Protein AF-A0A937QM14-F1 (afdb_monomer)

Mean predicted aligned error: 6.73 Å

Sequence (83 aa):
MRHEVVLTNVYKLRRIVDWIRNQGRLPTDEFGQILPVDDLMGWFGLNECLTMDEQLYIERELKGIIEAESTVLRLGQVRSDMS

Solvent-accessible surface area (backbone atoms only — not comparable to full-atom values): 5103 Å² total; per-residue (Å²): 133,83,81,76,75,73,80,71,59,60,69,59,53,49,52,50,53,54,51,56,61,69,71,56,77,76,67,53,50,100,86,68,46,70,51,55,61,72,56,45,35,55,73,71,51,41,73,83,75,43,55,72,72,55,43,59,51,48,49,55,54,47,50,53,51,54,52,49,52,54,50,53,52,53,56,51,50,57,58,61,77,75,109

Structure (mmCIF, N/CA/C/O backbone):
data_AF-A0A937QM14-F1
#
_entry.id   AF-A0A937QM14-F1
#
loop_
_atom_site.group_PDB
_atom_site.id
_atom_site.typ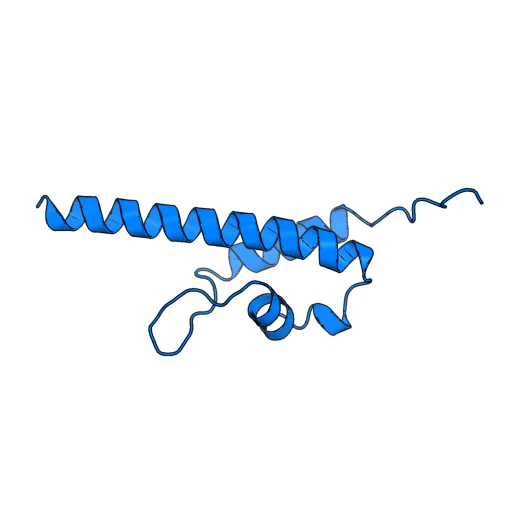e_symbol
_atom_site.label_atom_id
_atom_site.label_alt_id
_atom_site.label_comp_id
_atom_site.label_asym_id
_atom_site.label_entity_id
_atom_site.label_seq_id
_atom_site.pdbx_PDB_ins_code
_atom_site.Cartn_x
_atom_site.Cartn_y
_atom_site.Cartn_z
_atom_site.occupancy
_atom_site.B_iso_or_equiv
_atom_site.auth_seq_id
_atom_site.auth_comp_id
_atom_site.auth_asym_id
_atom_site.auth_atom_id
_atom_site.pdbx_PDB_model_num
ATOM 1 N N . MET A 1 1 ? -12.112 16.372 25.698 1.00 40.22 1 MET A N 1
ATOM 2 C CA . MET A 1 1 ? -12.493 15.213 24.865 1.00 40.22 1 MET A CA 1
ATOM 3 C C . MET A 1 1 ? -11.344 14.226 24.909 1.00 40.22 1 MET A C 1
ATOM 5 O O . MET A 1 1 ? -10.240 14.593 24.534 1.00 40.22 1 MET A O 1
ATOM 9 N N . ARG A 1 2 ? -11.554 13.039 25.484 1.00 40.31 2 ARG A N 1
ATOM 10 C CA . ARG A 1 2 ? -10.560 11.962 25.431 1.00 40.31 2 ARG A CA 1
ATOM 11 C C . ARG A 1 2 ? -10.715 11.321 24.057 1.00 40.31 2 ARG A C 1
ATOM 13 O O . ARG A 1 2 ? -11.801 10.844 23.757 1.00 40.31 2 ARG A O 1
ATOM 20 N N . HIS A 1 3 ? -9.680 11.393 23.226 1.00 42.84 3 HIS A N 1
ATOM 21 C CA . HIS A 1 3 ? -9.614 10.584 22.018 1.00 42.84 3 HIS A CA 1
ATOM 22 C C . HIS A 1 3 ? -9.591 9.125 22.478 1.00 42.84 3 HIS A C 1
ATOM 24 O O . HIS A 1 3 ? -8.593 8.670 23.038 1.00 42.84 3 HIS A O 1
ATOM 30 N N . GLU A 1 4 ? -10.711 8.419 22.328 1.00 41.88 4 GLU A N 1
ATOM 31 C CA . GLU A 1 4 ? -10.677 6.964 22.287 1.00 41.88 4 GLU A CA 1
ATOM 32 C C . GLU A 1 4 ? -9.783 6.607 21.106 1.00 41.88 4 GLU A C 1
ATOM 34 O O . GLU A 1 4 ? -10.132 6.831 19.949 1.00 41.88 4 GLU A O 1
ATOM 39 N N . VAL A 1 5 ? -8.579 6.128 21.410 1.00 53.66 5 VAL A N 1
ATOM 40 C CA . VAL A 1 5 ? -7.764 5.421 20.432 1.00 53.66 5 VAL A CA 1
ATOM 41 C C . VAL A 1 5 ? -8.569 4.175 20.103 1.00 53.66 5 VAL A C 1
ATOM 43 O O . VAL A 1 5 ? -8.563 3.209 20.868 1.00 53.66 5 VAL A O 1
ATOM 46 N N . VAL A 1 6 ? -9.336 4.231 19.015 1.00 56.19 6 VAL A N 1
ATOM 47 C CA . VAL A 1 6 ? -9.926 3.041 18.413 1.00 56.19 6 VAL A CA 1
ATOM 48 C C . VAL A 1 6 ? -8.753 2.093 18.218 1.00 56.19 6 VAL A C 1
ATOM 50 O O . VAL A 1 6 ? -7.783 2.436 17.546 1.00 56.19 6 VAL A O 1
ATOM 53 N N . LEU A 1 7 ? -8.770 0.951 18.907 1.00 57.91 7 LEU A N 1
ATOM 54 C CA . LEU A 1 7 ? -7.725 -0.057 18.787 1.00 57.91 7 LEU A CA 1
ATOM 55 C C . LEU A 1 7 ? -7.804 -0.628 17.372 1.00 57.91 7 LEU A C 1
ATOM 57 O O . LEU A 1 7 ? -8.490 -1.617 17.118 1.00 57.91 7 LEU A O 1
ATOM 61 N N . THR A 1 8 ? -7.133 0.043 16.440 1.00 65.19 8 THR A N 1
ATOM 62 C CA . THR A 1 8 ? -6.959 -0.391 15.065 1.00 65.19 8 THR A CA 1
ATOM 63 C C . THR A 1 8 ? -6.442 -1.818 15.096 1.00 65.19 8 THR A C 1
ATOM 65 O O . THR A 1 8 ? -5.432 -2.108 15.741 1.00 65.19 8 THR A O 1
ATOM 68 N N . ASN A 1 9 ? -7.153 -2.738 14.444 1.00 85.94 9 ASN A N 1
ATOM 69 C CA . ASN A 1 9 ? -6.786 -4.145 14.482 1.00 85.94 9 ASN A CA 1
ATOM 70 C C . ASN A 1 9 ? -5.522 -4.364 13.638 1.00 85.94 9 ASN A C 1
ATOM 72 O O . ASN A 1 9 ? -5.584 -4.648 12.444 1.00 85.94 9 ASN A O 1
ATOM 76 N N . VAL A 1 10 ? -4.359 -4.236 14.275 1.00 86.38 10 VAL A N 1
ATOM 77 C CA . VAL A 1 10 ? -3.045 -4.333 13.625 1.00 86.38 10 VAL A CA 1
ATOM 78 C C . VAL A 1 10 ? -2.872 -5.665 12.888 1.00 86.38 10 VAL A C 1
ATOM 80 O O . VAL A 1 10 ? -2.248 -5.701 11.831 1.00 86.38 10 VAL A O 1
ATOM 83 N N . TYR A 1 11 ? -3.470 -6.756 13.379 1.00 92.00 11 TYR A N 1
ATOM 84 C CA . TYR A 1 11 ? -3.415 -8.054 12.700 1.00 92.00 11 TYR A CA 1
ATOM 85 C C . TYR A 1 11 ? -4.172 -8.048 11.370 1.00 92.00 11 TYR A C 1
ATOM 87 O O . TYR A 1 11 ? -3.686 -8.621 10.394 1.00 92.00 11 TYR A O 1
ATOM 95 N N . LYS A 1 12 ? -5.333 -7.380 11.310 1.00 92.69 12 LYS A N 1
ATOM 96 C CA . LYS A 1 12 ? -6.085 -7.178 10.062 1.00 92.69 12 LYS A CA 1
ATOM 97 C C . LYS A 1 12 ? -5.230 -6.408 9.057 1.00 92.69 12 LYS A C 1
ATOM 99 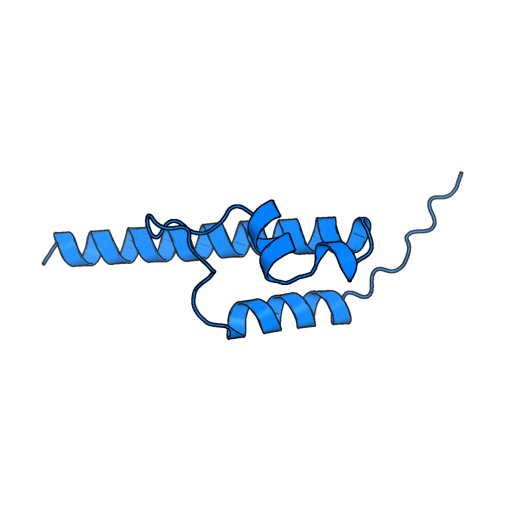O O . LYS A 1 12 ? -5.059 -6.875 7.935 1.00 92.69 12 LYS A O 1
ATOM 104 N N . LEU A 1 13 ? -4.660 -5.275 9.466 1.00 94.50 13 LEU A N 1
ATOM 105 C CA . LEU A 1 13 ? -3.884 -4.416 8.567 1.00 94.50 13 LEU A CA 1
ATOM 106 C C . LEU A 1 13 ? -2.617 -5.097 8.065 1.00 94.50 13 LEU A C 1
ATOM 108 O O . LEU A 1 13 ? -2.359 -5.104 6.865 1.00 94.50 13 LEU A O 1
ATOM 112 N N . ARG A 1 14 ? -1.882 -5.765 8.956 1.00 94.19 14 ARG A N 1
ATOM 113 C CA . ARG A 1 14 ? -0.709 -6.552 8.574 1.00 94.19 14 ARG A CA 1
ATOM 114 C C . ARG A 1 14 ? -1.063 -7.627 7.550 1.00 94.19 14 ARG A C 1
ATOM 116 O O . ARG A 1 14 ? -0.362 -7.775 6.559 1.00 94.19 14 ARG A O 1
ATOM 123 N N . ARG A 1 15 ? -2.181 -8.329 7.747 1.00 96.00 15 ARG A N 1
ATOM 124 C CA . ARG A 1 15 ? -2.643 -9.356 6.809 1.00 96.00 15 ARG A CA 1
ATOM 125 C C . ARG A 1 15 ? -2.998 -8.780 5.435 1.00 96.00 15 ARG A C 1
ATOM 127 O O . ARG A 1 15 ? -2.757 -9.452 4.438 1.00 96.00 15 ARG A O 1
ATOM 134 N N . ILE A 1 16 ? -3.539 -7.562 5.372 1.00 95.94 16 ILE A N 1
ATOM 135 C CA . ILE A 1 16 ? -3.796 -6.859 4.105 1.00 95.94 16 ILE A CA 1
ATOM 136 C C . ILE A 1 16 ? -2.475 -6.530 3.406 1.00 95.94 16 ILE A C 1
ATOM 138 O O . ILE A 1 16 ? -2.311 -6.866 2.238 1.00 95.94 16 ILE A O 1
ATOM 142 N N . VAL A 1 17 ? -1.516 -5.943 4.122 1.00 95.62 17 VAL A N 1
ATOM 143 C CA . VAL A 1 17 ? -0.194 -5.603 3.569 1.00 95.62 17 VAL A CA 1
ATOM 144 C C . VAL A 1 17 ? 0.530 -6.850 3.061 1.00 95.62 17 VAL A C 1
ATOM 146 O O . VAL A 1 17 ? 1.057 -6.853 1.950 1.00 95.62 17 VAL A O 1
ATOM 149 N N . ASP A 1 18 ? 0.517 -7.929 3.842 1.00 96.38 18 ASP A N 1
ATOM 150 C CA . ASP A 1 18 ? 1.113 -9.205 3.448 1.00 96.38 18 ASP A CA 1
ATOM 151 C C . ASP A 1 18 ? 0.410 -9.784 2.210 1.00 96.38 18 ASP A C 1
ATOM 153 O O . ASP A 1 18 ? 1.067 -10.298 1.306 1.00 96.38 18 ASP A O 1
ATOM 157 N N . TRP A 1 19 ? -0.919 -9.674 2.124 1.00 96.31 19 TRP A N 1
ATOM 158 C CA . TRP A 1 19 ? -1.666 -10.104 0.943 1.00 96.31 19 TRP A CA 1
ATOM 159 C C . TRP A 1 19 ? -1.290 -9.300 -0.309 1.00 96.31 19 TRP A C 1
ATOM 161 O O . TRP A 1 19 ? -1.057 -9.919 -1.347 1.00 96.31 19 TRP A O 1
ATOM 171 N N . ILE A 1 20 ? -1.155 -7.971 -0.203 1.00 95.00 20 ILE A N 1
ATOM 172 C CA . ILE A 1 20 ? -0.720 -7.088 -1.302 1.00 95.00 20 ILE A CA 1
ATOM 173 C C . ILE A 1 20 ? 0.678 -7.488 -1.785 1.00 95.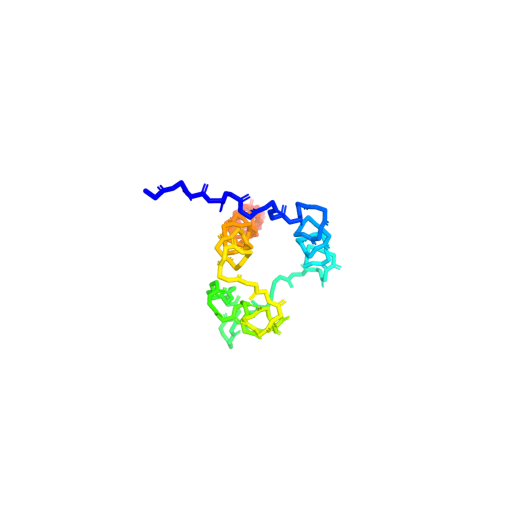00 20 ILE A C 1
ATOM 175 O O . ILE A 1 20 ? 0.870 -7.719 -2.975 1.00 95.00 20 ILE A O 1
ATOM 179 N N . ARG A 1 21 ? 1.640 -7.657 -0.867 1.00 93.12 21 ARG A N 1
ATOM 180 C CA . ARG A 1 21 ? 3.017 -8.080 -1.198 1.00 93.12 21 ARG A CA 1
ATOM 181 C C . ARG A 1 21 ? 3.066 -9.438 -1.903 1.00 93.12 21 ARG A C 1
ATOM 183 O O . ARG A 1 21 ? 3.934 -9.671 -2.736 1.00 93.12 21 ARG A O 1
ATOM 190 N N . ASN A 1 22 ? 2.130 -10.329 -1.583 1.00 94.25 22 ASN A N 1
ATOM 191 C CA . ASN A 1 22 ? 2.043 -11.652 -2.194 1.00 94.25 22 ASN A CA 1
ATOM 192 C C . ASN A 1 22 ? 1.371 -11.659 -3.580 1.00 94.25 22 ASN A C 1
ATOM 194 O O . ASN A 1 22 ? 1.395 -12.698 -4.235 1.00 94.25 22 ASN A O 1
ATOM 198 N N . GLN A 1 23 ? 0.795 -10.543 -4.052 1.00 89.19 23 GLN A N 1
ATOM 199 C CA . GLN A 1 23 ? 0.247 -10.449 -5.416 1.00 89.19 23 GLN A CA 1
ATOM 200 C C . GLN A 1 23 ? 1.339 -10.351 -6.499 1.00 89.19 23 GLN A C 1
ATOM 202 O O . GLN A 1 23 ? 1.041 -10.479 -7.684 1.00 89.19 23 GLN A O 1
ATOM 207 N N . GLY A 1 24 ? 2.605 -10.159 -6.113 1.00 87.38 24 GLY A N 1
ATOM 208 C CA . GLY A 1 24 ? 3.709 -9.941 -7.043 1.00 87.38 24 GLY A CA 1
ATOM 209 C C . GLY A 1 24 ? 3.983 -8.452 -7.232 1.00 87.38 24 GLY A C 1
ATOM 210 O O . GLY A 1 24 ? 4.070 -7.727 -6.247 1.00 87.38 24 GLY A O 1
ATOM 211 N N . ARG A 1 25 ? 4.165 -8.012 -8.484 1.00 88.81 25 ARG A N 1
ATOM 212 C CA . ARG A 1 25 ? 4.455 -6.601 -8.797 1.00 88.81 25 ARG A CA 1
ATOM 213 C C . ARG A 1 25 ? 3.221 -5.741 -8.564 1.00 88.81 25 ARG A C 1
ATOM 215 O O . ARG A 1 25 ? 2.108 -6.174 -8.877 1.00 88.81 25 ARG A O 1
ATOM 222 N N . LEU A 1 26 ? 3.425 -4.520 -8.080 1.00 93.69 26 LEU A N 1
ATOM 223 C CA . LEU A 1 26 ? 2.330 -3.568 -7.954 1.00 93.69 26 LEU A CA 1
ATOM 224 C C . LEU A 1 26 ? 1.696 -3.244 -9.322 1.00 93.69 26 LEU A C 1
ATOM 226 O O . LEU A 1 26 ? 2.395 -3.229 -10.340 1.00 93.69 26 LEU A O 1
ATOM 230 N N . PRO A 1 27 ? 0.379 -2.963 -9.348 1.00 94.56 27 PRO A N 1
ATOM 231 C CA . PRO A 1 27 ? -0.300 -2.427 -10.521 1.00 94.56 27 PRO A CA 1
ATOM 232 C C . PRO A 1 27 ? 0.411 -1.194 -11.089 1.00 94.56 27 PRO A C 1
ATOM 234 O O . PRO A 1 27 ? 0.862 -0.320 -10.342 1.00 94.56 27 PRO A O 1
ATOM 237 N N . THR A 1 28 ? 0.472 -1.119 -12.416 1.00 94.81 28 THR A N 1
ATOM 238 C CA . THR A 1 28 ? 1.091 -0.016 -13.156 1.00 94.81 28 THR A CA 1
ATOM 239 C C . THR A 1 28 ? 0.102 0.647 -14.106 1.00 94.81 28 THR A C 1
ATOM 241 O O . THR A 1 28 ? -0.877 0.026 -14.520 1.00 94.81 28 THR A O 1
ATOM 244 N N . ASP A 1 29 ? 0.390 1.884 -14.493 1.00 94.25 29 ASP A N 1
ATOM 245 C CA . ASP A 1 29 ? -0.314 2.590 -15.559 1.00 94.25 29 ASP A CA 1
ATOM 246 C C . ASP A 1 29 ? 0.050 2.061 -16.963 1.00 94.25 29 ASP A C 1
ATOM 248 O O . ASP A 1 29 ? 0.817 1.104 -17.130 1.00 94.25 29 ASP A O 1
ATOM 252 N N . GLU A 1 30 ? -0.507 2.703 -17.994 1.00 92.94 30 GLU A N 1
ATOM 253 C CA . GLU A 1 30 ? -0.252 2.385 -19.406 1.00 92.94 30 GLU A CA 1
ATOM 254 C C . GLU A 1 30 ? 1.206 2.614 -19.845 1.00 92.94 30 GLU A C 1
ATOM 256 O O . GLU A 1 30 ? 1.649 2.043 -20.843 1.00 92.94 30 GLU A O 1
ATOM 261 N N . PHE A 1 31 ? 1.971 3.397 -19.082 1.00 90.88 31 PHE A N 1
ATOM 262 C CA . PHE A 1 31 ? 3.393 3.657 -19.302 1.00 90.88 31 PHE A CA 1
ATOM 263 C C . PHE A 1 31 ? 4.294 2.722 -18.480 1.00 90.88 31 PHE A C 1
ATOM 265 O O . PHE A 1 31 ? 5.521 2.824 -18.556 1.00 90.88 31 PHE A O 1
ATOM 272 N N . GLY A 1 32 ? 3.713 1.799 -17.708 1.00 89.25 32 GLY A N 1
ATOM 273 C CA . GLY A 1 32 ? 4.437 0.871 -16.844 1.00 89.25 32 GLY A CA 1
ATOM 274 C C . GLY A 1 32 ? 4.961 1.499 -15.549 1.00 89.25 32 GLY A C 1
ATOM 275 O O . GLY A 1 32 ? 5.801 0.887 -14.885 1.00 89.25 32 GLY A O 1
ATOM 276 N N . GLN A 1 33 ? 4.497 2.694 -15.173 1.00 91.06 33 GLN A N 1
ATOM 277 C CA . GLN A 1 33 ? 4.815 3.315 -13.886 1.00 91.06 33 GLN A CA 1
ATOM 278 C C . GLN A 1 33 ? 3.886 2.773 -12.803 1.00 91.06 33 GLN A C 1
ATOM 280 O O . GLN A 1 33 ? 2.698 2.582 -13.042 1.00 91.06 33 GLN A O 1
ATOM 285 N N . ILE A 1 34 ? 4.419 2.515 -11.607 1.00 94.19 34 ILE A N 1
ATOM 286 C CA . ILE A 1 34 ? 3.611 2.049 -10.471 1.00 94.19 34 ILE A CA 1
ATOM 287 C C . ILE A 1 34 ? 2.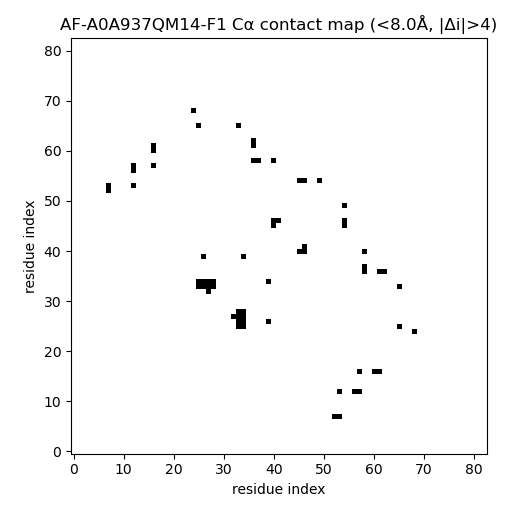536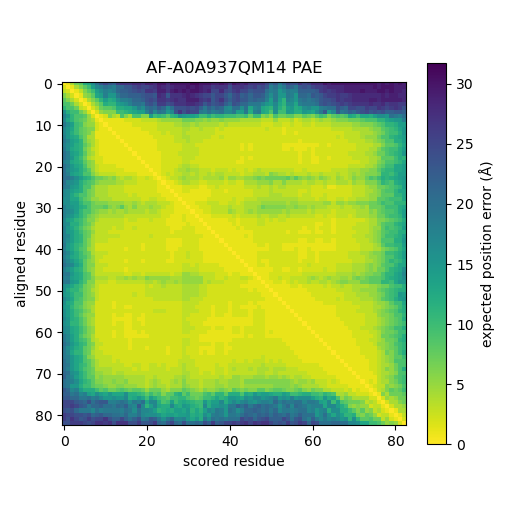 3.096 -10.164 1.00 94.19 34 ILE A C 1
ATOM 289 O O . ILE A 1 34 ? 2.851 4.284 -10.065 1.00 94.19 34 ILE A O 1
ATOM 293 N N . LEU A 1 35 ? 1.288 2.649 -10.003 1.00 96.06 35 LEU A N 1
ATOM 294 C CA . LEU A 1 35 ? 0.169 3.541 -9.700 1.00 96.06 35 LEU A CA 1
ATOM 295 C C . LEU A 1 35 ? 0.417 4.332 -8.401 1.00 96.06 35 LEU A C 1
ATOM 297 O O . LEU A 1 35 ? 1.029 3.811 -7.459 1.00 96.06 35 LEU A O 1
ATOM 301 N N . PRO A 1 36 ? -0.070 5.584 -8.308 1.00 95.56 36 PRO A N 1
ATOM 302 C CA . PRO A 1 36 ? -0.007 6.341 -7.069 1.00 95.56 36 PRO A CA 1
ATOM 303 C C . PRO A 1 36 ? -0.858 5.671 -5.984 1.00 95.56 36 PRO A C 1
ATOM 305 O O . PRO A 1 36 ? -1.726 4.841 -6.247 1.00 95.56 36 PRO A O 1
ATOM 308 N N . VAL A 1 37 ? -0.603 6.046 -4.732 1.00 96.75 37 VAL A N 1
ATOM 309 C CA . VAL A 1 37 ? -1.207 5.405 -3.553 1.00 96.75 37 VAL A CA 1
ATOM 310 C C . VAL A 1 37 ? -2.732 5.412 -3.614 1.00 96.75 37 VAL A C 1
ATOM 312 O O . VAL A 1 37 ? -3.335 4.375 -3.371 1.00 96.75 37 VAL A O 1
ATOM 315 N N . ASP A 1 38 ? -3.340 6.542 -3.970 1.00 95.31 38 ASP A N 1
ATOM 316 C CA . ASP A 1 38 ? -4.800 6.688 -4.011 1.00 95.31 38 ASP A CA 1
ATOM 317 C C . ASP A 1 38 ? -5.428 5.733 -5.041 1.00 95.31 38 ASP A C 1
ATOM 319 O O . ASP A 1 38 ? -6.438 5.076 -4.766 1.00 95.31 38 ASP A O 1
ATOM 323 N N . ASP A 1 39 ? -4.769 5.573 -6.190 1.00 96.75 39 ASP A N 1
ATOM 324 C CA . ASP A 1 39 ? -5.196 4.654 -7.243 1.00 96.75 39 ASP A CA 1
ATOM 325 C C . ASP A 1 39 ? -4.971 3.195 -6.837 1.00 96.75 39 ASP A C 1
ATOM 327 O O . ASP A 1 39 ? -5.819 2.351 -7.112 1.00 96.75 39 ASP A O 1
ATOM 331 N N . LEU A 1 40 ? -3.885 2.877 -6.122 1.00 96.56 40 LEU A N 1
ATOM 332 C CA . LEU A 1 40 ? -3.670 1.540 -5.553 1.00 96.56 40 LEU A CA 1
ATOM 333 C C . LEU A 1 40 ? -4.716 1.201 -4.488 1.00 96.56 40 LEU A C 1
ATOM 335 O O . LEU A 1 40 ? -5.219 0.077 -4.449 1.00 96.56 40 LEU A O 1
ATOM 339 N N . MET A 1 41 ? -5.073 2.164 -3.639 1.00 97.25 41 MET A N 1
ATOM 340 C CA . MET A 1 41 ? -6.133 2.005 -2.644 1.00 97.25 41 MET A CA 1
ATOM 341 C C . MET A 1 41 ? -7.475 1.698 -3.317 1.00 97.25 41 MET A C 1
ATOM 343 O O . MET A 1 41 ? -8.201 0.811 -2.859 1.00 97.25 41 MET A O 1
ATOM 347 N N . GLY A 1 42 ? -7.779 2.374 -4.429 1.00 96.12 42 GLY A N 1
ATOM 348 C CA . GLY A 1 42 ? -8.947 2.086 -5.262 1.00 96.12 42 GLY A CA 1
ATOM 349 C C . GLY A 1 42 ? -8.862 0.726 -5.958 1.00 96.12 42 GLY A C 1
ATOM 350 O O . GLY A 1 42 ? -9.804 -0.059 -5.889 1.00 96.12 42 GLY A O 1
ATOM 351 N N . TRP A 1 43 ? -7.716 0.408 -6.559 1.00 95.50 43 TRP A N 1
ATOM 352 C CA . TRP A 1 43 ? -7.467 -0.847 -7.270 1.00 95.50 43 TRP A CA 1
ATOM 353 C C . TRP A 1 43 ? -7.683 -2.074 -6.380 1.00 95.50 43 TRP A C 1
ATOM 355 O O . TRP A 1 43 ? -8.304 -3.052 -6.794 1.00 95.50 43 TRP A O 1
ATOM 365 N N . PHE A 1 44 ? -7.204 -2.020 -5.136 1.00 94.88 44 PHE A N 1
ATOM 366 C CA . PHE A 1 44 ? -7.400 -3.088 -4.153 1.00 94.88 44 PHE A CA 1
ATOM 367 C C . PHE A 1 44 ? -8.750 -3.008 -3.417 1.00 94.88 44 PHE A C 1
ATOM 369 O O . PHE A 1 44 ? -9.004 -3.826 -2.531 1.00 94.88 44 PHE A O 1
ATOM 376 N N . GLY A 1 45 ? -9.617 -2.046 -3.752 1.00 95.31 45 GLY A N 1
ATOM 377 C CA . GLY A 1 45 ? -10.940 -1.876 -3.139 1.00 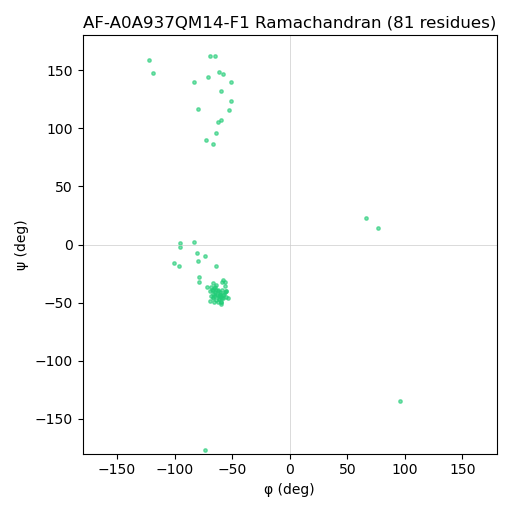95.31 45 GLY A CA 1
ATOM 378 C C . GLY A 1 45 ? -10.897 -1.480 -1.657 1.00 95.31 45 GLY A C 1
ATOM 379 O O . GLY A 1 45 ? -11.839 -1.740 -0.907 1.00 95.31 45 GLY A O 1
ATOM 380 N N . LEU A 1 46 ? -9.798 -0.882 -1.194 1.00 95.06 46 LEU A N 1
ATOM 381 C CA . LEU A 1 46 ? -9.549 -0.621 0.227 1.00 95.06 46 LEU A CA 1
ATOM 382 C C . LEU A 1 46 ? -10.312 0.596 0.755 1.00 95.06 46 LEU A C 1
ATOM 384 O O . LEU A 1 46 ? -10.680 0.611 1.930 1.00 95.06 46 LEU A O 1
ATOM 388 N N . ASN A 1 47 ? -10.599 1.568 -0.115 1.00 93.25 47 ASN A N 1
ATOM 389 C CA . ASN A 1 47 ? -11.334 2.793 0.225 1.00 93.25 47 ASN A CA 1
ATOM 390 C C . ASN A 1 47 ? -12.732 2.513 0.798 1.00 93.25 47 ASN A C 1
ATOM 392 O O . ASN A 1 47 ? -13.229 3.268 1.628 1.00 93.25 47 ASN A O 1
ATOM 396 N N . GLU A 1 48 ? -13.357 1.412 0.381 1.00 92.44 48 GLU A N 1
ATOM 397 C CA . GLU A 1 48 ? -14.706 1.029 0.816 1.00 92.44 48 GLU A CA 1
ATOM 398 C C . GLU A 1 48 ? -14.687 0.028 1.984 1.00 92.44 48 GLU A C 1
ATOM 400 O O . GLU A 1 48 ? -15.682 -0.129 2.691 1.00 92.44 48 GLU A O 1
ATOM 405 N N . CYS A 1 49 ? -13.554 -0.648 2.209 1.00 92.69 49 CYS A N 1
ATOM 406 C CA . CYS A 1 49 ? -13.433 -1.758 3.162 1.00 92.69 49 CYS A CA 1
ATOM 407 C C . CYS A 1 49 ? -12.796 -1.369 4.506 1.00 92.69 49 CYS A C 1
ATOM 409 O O . CYS A 1 49 ? -12.842 -2.147 5.469 1.00 92.69 49 CYS A O 1
ATOM 411 N N . LEU A 1 50 ? -12.142 -0.211 4.567 1.00 93.44 50 LEU A N 1
ATOM 412 C CA . LEU A 1 50 ? -11.347 0.233 5.709 1.00 93.44 50 LEU A CA 1
ATOM 413 C C . LEU A 1 50 ? -11.902 1.522 6.302 1.00 93.44 50 LEU A C 1
ATOM 415 O O . LEU A 1 50 ? -12.414 2.377 5.584 1.00 93.44 50 LEU A O 1
ATOM 419 N N . THR A 1 51 ? -11.762 1.685 7.616 1.00 93.56 51 THR A N 1
ATOM 420 C CA . THR A 1 51 ? -12.022 2.982 8.255 1.00 93.56 51 THR A CA 1
ATOM 421 C C . THR A 1 51 ? -10.950 3.995 7.856 1.00 93.56 51 THR A C 1
ATOM 423 O O . THR A 1 51 ? -9.861 3.619 7.434 1.00 93.56 51 THR A O 1
ATOM 426 N N . MET A 1 52 ? -11.216 5.288 8.043 1.00 92.50 52 MET A N 1
ATOM 427 C CA . MET A 1 52 ? -10.252 6.344 7.708 1.00 92.50 52 MET A CA 1
ATOM 428 C C . MET A 1 52 ? -8.888 6.157 8.404 1.00 92.50 52 MET A C 1
ATOM 430 O O . MET A 1 52 ? -7.847 6.315 7.774 1.00 92.50 52 MET A O 1
ATOM 434 N N . ASP A 1 53 ? -8.873 5.736 9.673 1.00 92.00 53 ASP A N 1
ATOM 435 C CA . ASP A 1 53 ? -7.624 5.462 10.402 1.00 92.00 53 ASP A CA 1
ATOM 436 C C . ASP A 1 53 ? -6.875 4.238 9.848 1.00 92.00 53 ASP A C 1
ATOM 438 O O . ASP A 1 53 ? -5.643 4.215 9.793 1.00 92.00 53 ASP A O 1
ATOM 442 N N . GLU A 1 54 ? -7.611 3.209 9.422 1.00 94.38 54 GLU A N 1
ATOM 443 C CA . GLU A 1 54 ? -7.045 2.025 8.774 1.00 94.38 54 GLU A CA 1
ATOM 444 C C . GLU A 1 54 ? -6.489 2.356 7.382 1.00 94.38 54 GLU A C 1
ATOM 446 O O . GLU A 1 54 ? -5.406 1.883 7.035 1.00 94.38 54 GLU A O 1
ATOM 451 N N . GLN A 1 55 ? -7.188 3.195 6.612 1.00 95.25 55 GLN A N 1
ATOM 452 C CA . GLN A 1 55 ? -6.734 3.682 5.307 1.00 95.25 55 GLN A CA 1
ATOM 453 C C . GLN A 1 55 ? -5.418 4.444 5.448 1.00 95.25 55 GLN A C 1
ATOM 455 O O . GLN A 1 55 ? -4.442 4.076 4.802 1.00 95.25 55 GLN A O 1
ATOM 460 N N . LEU A 1 56 ? -5.335 5.394 6.386 1.00 94.19 56 LEU A N 1
ATOM 461 C CA . LEU A 1 56 ? -4.108 6.153 6.656 1.00 94.19 56 LEU A CA 1
ATOM 462 C C . LEU A 1 56 ? -2.910 5.257 6.993 1.00 94.19 56 LEU A C 1
ATOM 464 O O . LEU A 1 56 ? -1.771 5.575 6.644 1.00 94.19 56 LEU A O 1
ATOM 468 N N . TYR A 1 57 ? -3.141 4.147 7.696 1.00 94.25 57 TYR A N 1
ATOM 469 C CA . TYR A 1 57 ? -2.087 3.177 7.970 1.00 94.25 57 TYR A CA 1
ATOM 470 C C . TYR A 1 57 ? -1.658 2.439 6.695 1.00 94.25 57 TYR A C 1
ATOM 472 O O . TYR A 1 57 ? -0.462 2.364 6.408 1.00 94.25 57 TYR A O 1
ATOM 480 N N . ILE A 1 58 ? -2.610 1.921 5.916 1.00 96.06 58 ILE A N 1
ATOM 481 C CA . ILE A 1 58 ? -2.299 1.169 4.693 1.00 96.06 58 ILE A CA 1
ATOM 482 C C . ILE A 1 58 ? -1.654 2.059 3.628 1.00 96.06 58 ILE A C 1
ATOM 484 O O . ILE A 1 58 ? -0.702 1.626 2.986 1.00 96.06 58 ILE A O 1
ATOM 488 N N . GLU A 1 59 ? -2.069 3.317 3.495 1.00 97.31 59 GLU A N 1
ATOM 489 C CA . GLU A 1 59 ? -1.427 4.288 2.606 1.00 97.31 59 GLU A CA 1
ATOM 490 C C . GLU A 1 59 ? 0.065 4.459 2.916 1.00 97.31 59 GLU A C 1
ATOM 492 O O . GLU A 1 59 ? 0.887 4.557 2.004 1.00 97.31 59 GLU A O 1
ATOM 497 N N . ARG A 1 60 ? 0.443 4.490 4.201 1.00 96.31 60 ARG A N 1
ATOM 498 C CA . ARG A 1 60 ? 1.855 4.588 4.610 1.00 96.31 60 ARG A CA 1
ATOM 499 C C . ARG A 1 60 ? 2.636 3.338 4.224 1.00 96.31 60 ARG A C 1
ATOM 501 O O . ARG A 1 60 ? 3.751 3.457 3.722 1.00 96.31 60 ARG A O 1
ATOM 508 N N . GLU A 1 61 ? 2.052 2.162 4.423 1.00 96.75 61 GLU A N 1
ATOM 509 C CA . GLU A 1 61 ? 2.673 0.896 4.025 1.00 96.75 61 GLU A CA 1
ATOM 510 C C . GLU A 1 61 ? 2.818 0.797 2.500 1.00 96.75 61 GLU A C 1
ATOM 512 O O . GLU A 1 61 ? 3.887 0.431 2.011 1.00 96.75 61 GLU A O 1
ATOM 517 N N . LEU A 1 62 ? 1.796 1.196 1.736 1.00 96.75 62 LEU A N 1
ATOM 518 C CA . LEU A 1 62 ? 1.842 1.242 0.273 1.00 96.75 62 LEU A CA 1
ATOM 519 C C . LEU A 1 62 ? 2.932 2.187 -0.233 1.00 96.75 62 LEU A C 1
ATOM 521 O O . LEU A 1 62 ? 3.696 1.792 -1.109 1.00 96.75 62 LEU A O 1
ATOM 525 N N . LYS A 1 63 ? 3.080 3.384 0.353 1.00 96.81 63 LYS A N 1
ATOM 526 C CA . LYS A 1 63 ? 4.187 4.306 0.024 1.00 96.81 63 LYS A CA 1
ATOM 527 C C . LYS A 1 63 ? 5.547 3.623 0.158 1.00 96.81 63 LYS A C 1
ATOM 529 O O . LYS A 1 63 ? 6.367 3.721 -0.751 1.00 96.81 63 LYS A O 1
ATOM 534 N N . GLY A 1 64 ? 5.757 2.887 1.250 1.00 96.00 64 GLY A N 1
ATOM 535 C CA . GLY A 1 64 ? 6.992 2.134 1.469 1.00 96.00 64 GLY A CA 1
ATOM 536 C C . GLY A 1 64 ? 7.209 1.013 0.447 1.00 96.00 64 GLY A C 1
ATOM 537 O O . GLY A 1 64 ? 8.331 0.812 -0.015 1.00 96.00 64 GLY A O 1
ATOM 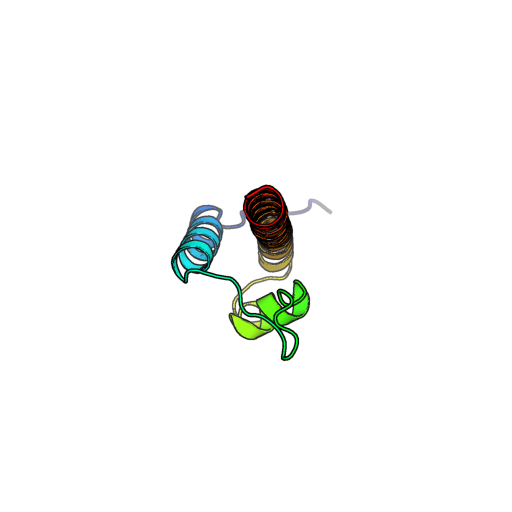538 N N . ILE A 1 65 ? 6.150 0.300 0.047 1.00 95.00 65 ILE A N 1
ATOM 539 C CA . ILE A 1 65 ? 6.246 -0.750 -0.983 1.00 95.00 65 ILE A CA 1
ATOM 540 C C . ILE A 1 65 ? 6.587 -0.138 -2.348 1.00 95.00 65 ILE A C 1
ATOM 542 O O . ILE A 1 65 ? 7.494 -0.634 -3.013 1.00 95.00 65 ILE A O 1
ATOM 546 N N . ILE A 1 66 ? 5.927 0.957 -2.743 1.00 95.38 66 ILE A N 1
ATOM 547 C CA . ILE A 1 66 ? 6.215 1.674 -3.998 1.00 95.38 66 ILE A CA 1
ATOM 548 C C . ILE A 1 66 ? 7.678 2.123 -4.032 1.00 95.38 66 ILE A C 1
ATOM 550 O O . ILE A 1 66 ? 8.366 1.934 -5.038 1.00 95.38 66 ILE A O 1
ATOM 554 N N . GLU A 1 67 ? 8.173 2.710 -2.940 1.00 94.69 67 GLU A N 1
ATOM 555 C CA . GLU A 1 67 ? 9.564 3.153 -2.830 1.00 94.69 67 GLU A CA 1
ATOM 556 C C . GLU A 1 67 ? 10.543 1.980 -2.962 1.00 94.69 67 GLU A C 1
ATOM 558 O O . GLU A 1 67 ? 11.537 2.077 -3.696 1.00 94.69 67 GLU A O 1
ATOM 563 N N . ALA A 1 68 ? 10.253 0.863 -2.291 1.00 92.44 68 ALA A N 1
ATOM 564 C CA . ALA A 1 68 ? 11.063 -0.344 -2.357 1.00 92.44 68 ALA A CA 1
ATOM 565 C C . ALA A 1 68 ? 11.101 -0.920 -3.781 1.00 92.44 68 ALA A C 1
ATOM 567 O O . ALA A 1 68 ? 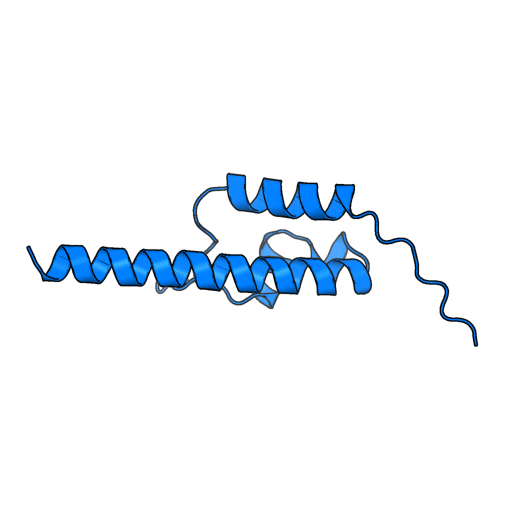12.193 -1.140 -4.312 1.00 92.44 68 ALA A O 1
ATOM 568 N N . GLU A 1 69 ? 9.949 -1.096 -4.437 1.00 90.56 69 GLU A N 1
ATOM 569 C CA . GLU A 1 69 ? 9.886 -1.587 -5.820 1.00 90.56 69 GLU A CA 1
ATOM 570 C C . GLU A 1 69 ? 10.607 -0.645 -6.786 1.00 90.56 69 GLU A C 1
ATOM 572 O O . GLU A 1 69 ? 11.440 -1.087 -7.580 1.00 90.56 69 GLU A O 1
ATOM 577 N N . SER A 1 70 ? 10.372 0.662 -6.668 1.00 88.75 70 SER A N 1
ATOM 578 C CA . SER A 1 70 ? 11.048 1.672 -7.489 1.00 88.75 70 SER A CA 1
ATOM 579 C C . SER A 1 70 ? 12.567 1.617 -7.321 1.00 88.75 70 SER A C 1
ATOM 581 O O . SER A 1 70 ? 13.317 1.761 -8.287 1.00 88.75 70 SER A O 1
ATOM 583 N N . THR A 1 71 ? 13.047 1.389 -6.099 1.00 91.44 71 THR A N 1
ATOM 584 C CA . THR A 1 71 ? 14.481 1.271 -5.809 1.00 91.44 71 THR A CA 1
ATOM 585 C C . THR A 1 71 ? 15.074 0.004 -6.410 1.00 91.44 71 THR A C 1
ATOM 587 O O . THR A 1 71 ? 16.128 0.072 -7.040 1.00 91.44 71 THR A O 1
ATOM 590 N N . VAL A 1 72 ? 14.390 -1.133 -6.283 1.00 88.50 72 VAL A N 1
ATOM 591 C CA . VAL A 1 72 ? 14.819 -2.397 -6.898 1.00 88.50 72 VAL A CA 1
ATOM 592 C C . VAL A 1 72 ? 14.885 -2.270 -8.421 1.00 88.50 72 VAL A C 1
ATOM 594 O O . VAL A 1 72 ? 15.867 -2.712 -9.018 1.00 88.50 72 VAL A O 1
ATOM 597 N N . LEU A 1 73 ? 13.899 -1.620 -9.048 1.00 85.50 73 LEU A N 1
ATOM 598 C CA . LEU A 1 73 ? 13.893 -1.386 -10.496 1.00 85.50 73 LEU A CA 1
ATOM 599 C C . LEU A 1 73 ? 15.088 -0.543 -10.944 1.00 85.50 73 LEU A C 1
ATOM 601 O O . LEU A 1 73 ? 15.801 -0.946 -11.864 1.00 85.50 73 LEU A O 1
ATOM 605 N N . ARG A 1 74 ? 15.370 0.560 -10.239 1.00 85.69 74 ARG A N 1
ATOM 606 C CA . ARG A 1 74 ? 16.548 1.399 -10.510 1.00 85.69 74 ARG A CA 1
ATOM 607 C C . ARG A 1 74 ? 17.853 0.610 -10.393 1.00 85.69 74 ARG A C 1
ATOM 609 O O . ARG A 1 74 ? 18.700 0.696 -11.276 1.00 85.69 74 ARG A O 1
ATOM 616 N N . LEU A 1 75 ? 18.017 -0.185 -9.333 1.00 86.81 75 LEU A N 1
ATOM 617 C CA . LEU A 1 75 ? 19.221 -1.002 -9.135 1.00 86.81 75 LEU A CA 1
ATOM 618 C C . LEU A 1 75 ? 19.380 -2.083 -10.218 1.00 86.81 75 LEU A C 1
ATOM 620 O O . LEU A 1 75 ? 20.498 -2.370 -10.647 1.00 86.81 75 LEU A O 1
ATOM 624 N N . GLY A 1 76 ? 18.276 -2.674 -10.680 1.00 79.75 76 GLY A N 1
ATOM 625 C CA . GLY A 1 76 ? 18.278 -3.659 -11.763 1.00 79.75 76 GLY A CA 1
ATOM 626 C C . GLY A 1 76 ? 18.659 -3.070 -13.124 1.00 79.75 76 GLY A C 1
ATOM 627 O O . GLY A 1 76 ? 19.410 -3.702 -13.870 1.00 79.75 76 GLY A O 1
ATOM 628 N N . GLN A 1 77 ? 18.193 -1.856 -13.431 1.00 66.44 77 GLN A N 1
ATOM 629 C CA . GLN A 1 77 ? 18.581 -1.125 -14.645 1.00 66.44 77 GLN A CA 1
ATOM 630 C C . GLN A 1 77 ? 20.073 -0.793 -14.646 1.00 66.44 77 GLN A C 1
ATOM 632 O O . GLN A 1 77 ? 20.764 -1.159 -15.589 1.00 66.44 77 GLN A O 1
ATOM 637 N N . VAL A 1 78 ? 20.602 -0.260 -13.539 1.00 65.00 78 VAL A N 1
ATOM 638 C CA . VAL A 1 78 ? 22.043 0.023 -13.401 1.00 65.00 78 VAL A CA 1
ATOM 639 C C . VAL A 1 78 ? 22.898 -1.221 -13.665 1.00 65.00 78 VAL A C 1
ATOM 641 O O . VAL A 1 78 ? 23.924 -1.136 -14.331 1.00 65.00 78 VAL A O 1
ATOM 644 N N . ARG A 1 79 ? 22.475 -2.403 -13.198 1.00 60.09 79 ARG A N 1
ATOM 645 C CA . ARG A 1 79 ? 23.202 -3.657 -13.461 1.00 60.09 79 ARG A CA 1
ATOM 646 C C . ARG A 1 79 ? 23.178 -4.065 -14.940 1.00 60.09 79 ARG A C 1
ATOM 648 O O . ARG A 1 79 ? 24.130 -4.681 -15.410 1.00 60.09 79 ARG A O 1
ATOM 655 N N . SER A 1 80 ? 22.088 -3.762 -15.638 1.00 60.44 80 SER A N 1
ATOM 656 C CA . SER A 1 80 ? 21.892 -4.132 -17.045 1.00 60.44 80 SER A CA 1
ATOM 657 C C . SER A 1 80 ? 22.645 -3.196 -17.993 1.00 60.44 80 SER A C 1
ATOM 659 O O . SER A 1 80 ? 23.147 -3.662 -19.005 1.00 60.44 80 SER A O 1
ATOM 661 N N . ASP A 1 81 ? 22.796 -1.921 -17.627 1.00 58.59 81 ASP A N 1
ATOM 662 C CA . ASP A 1 81 ? 23.526 -0.914 -18.415 1.00 58.59 81 ASP A CA 1
ATOM 663 C C . ASP A 1 81 ? 25.059 -1.006 -18.257 1.00 58.59 81 ASP A C 1
ATOM 665 O O . ASP A 1 81 ? 25.810 -0.397 -19.016 1.00 58.59 81 ASP A O 1
ATOM 669 N N . MET A 1 82 ? 25.537 -1.751 -17.253 1.00 57.78 82 MET A N 1
ATOM 670 C CA . MET A 1 82 ? 26.964 -1.987 -16.985 1.00 57.78 82 MET A CA 1
ATOM 671 C C . MET A 1 82 ? 27.512 -3.294 -17.588 1.00 57.78 82 MET A C 1
ATOM 673 O O . MET A 1 82 ? 28.699 -3.577 -17.410 1.00 57.78 82 MET A O 1
ATOM 677 N N . SER A 1 83 ? 26.666 -4.101 -18.238 1.00 53.78 83 SER A N 1
ATOM 678 C CA . SER A 1 83 ? 27.040 -5.363 -18.905 1.00 53.78 83 SER A CA 1
ATOM 679 C C . SER A 1 83 ? 27.110 -5.181 -20.416 1.00 53.78 83 SER A C 1
ATOM 681 O O . SER A 1 83 ? 27.991 -5.823 -21.028 1.00 53.78 83 SER A O 1
#

Radius of gyration: 15.79 Å; Cα contacts (8 Å, |Δi|>4): 33; chains: 1; bounding box: 42×27×45 Å

Secondary structure (DSSP, 8-state):
---------HHHHHHHHHHHHTT-SPPB-TTSPBPPHHHHHHHTTHHHHS-HHHHHHHHHHHHHHHHHHHHHHHHHHHHHHT-

Foldseek 3Di:
DDPPPPPDPVVVLVVVLVVCVVVPDADDDPVRQHDQLVVSCVVSPVVVVDDPVSSVVNSVSVVVVSVVVVVVVVVVVVVVVVD

pLDDT: mean 86.26, std 15.62, range [40.22, 97.31]

=== Feature glossary ===
Legend for the data blocks above and below:

— What the protein is —

The amino-acid sequence is the protein's primary structure: the linear order of residues from the N-terminus to the C-terminus, written in one-letter code. Everything else here — the 3D coordinates, the secondary structure, the domain annotations — is ultimately a consequence of this string.

Database cross-references. InterPro integrates a dozen domain/family signature databases into unified entries with residue-range hits. GO terms attach function/process/location labels with evidence codes. CATH codes position the fold in a four-level structural taxonomy. Organism is the NCBI-taxonomy species name.

— Where its atoms are —

The mmCIF block holds the 3D Cartesian coordinates of each backbone atom (N, Cα, C, O) in ångströms. mmCIF is the PDB's canonical archive format — a tagged-loop text representation of the atomic model.

The six renders are orthographic views along the three Cartesian axes in both directions. Representation (cartoon, sticks, or surface) and color scheme (sequence-rainbow or by-chain) vary across proteins so the training set covers all the common visualization conventions.

— Local backbone conformation —

Secondary structure is the local, repeating backbone conformation. DSSP classifies it into eight states by reading the hydrogen-bond network: three helix types (H, G, I), two β types (E, B), two non-regular types (T, S), and unstructured coil (-).

SS3 is a coarse helix/strand/coil call (letters a/b/c) made by the P-SEA algorithm from inter-Cα distances and dihedrals. It is less detailed than DSSP but needs only Cα positions.

Backbone dihedral angles. Every residue except chain termini has a φ (preceding-C → N → Cα → C) and a ψ (N → Cα → C → next-N). They are reported in degrees following the IUPAC sign convention. Secondary structure is essentially a statement about which (φ, ψ) basin each residue occupies.

— Global shape and packing —

The geometric summary reports three shape descriptors. Rg (radius of gyration) measures how spread out the Cα atoms are about their centre of mass; compact globular proteins have small Rg, elongated or unfolded ones large. Cα contacts (<8 Å, |i−j|>4) count long-range residue pairs in spatial proximity — high for tightly packed folds, near zero for rods or random coil. The bounding-box extents give the protein's footprint along x, y, z in Å.

Solvent accessibility: the surface area of each residue that a 1.4 Å water probe can touch, in Å². When only backbone atoms are present the absolute values are lower than full-atom SASA (side chains contribute most of the area) and are flagged as backbone-only.

Plot images: a contact map (which residues are close in 3D, as an N×N binary image), a Ramachandran scatter (backbone torsion angles, revealing secondary-structure composition at a glance), and — for AlphaFold structures — a PAE heatmap (pairwise prediction confidence).

— Structural neighborhood —

Foldseek's 3Di representation compresses backbone geometry into a per-residue letter drawn from a learned twenty-state alphabet. It captures the tertiary interaction pattern around each residue — which residues are packed against it in space, regardless of where they are in sequence.

Structural nearest neighbors (via Foldseek easy-search vs the PDB). Reported per hit: target PDB id, E-value, and alignment TM-score. A TM-score above ~0.5 is the conventional threshold for 'same fold'.

— Confidence and disorder —

pLDDT (predicted Local Distance Difference Test) is AlphaFold's per-residue confidence score, ranging from 0 to 100. Values above 90 indicate high confidence (typically well-packed cores); 70–90 is confident; 50–70 low confidence; below 50 usually means the region is disordered or the prediction is unreliable there. AlphaFold stores pLDDT in the mmCIF B-facto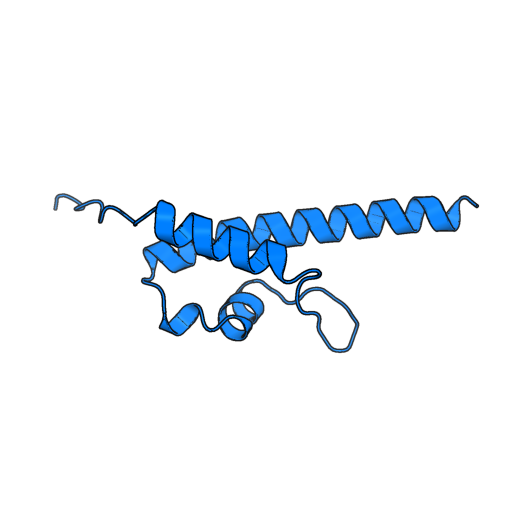r column.

For experimental (PDB) structures, the B-factor (temperature factor) quantifies the positional spread of each atom in the crystal — a combination of thermal vibration and static disorder — in units of Å². High B-factors mark flexible loops or poorly resolved regions; low B-factors mark the rigid, well-ordered core.

Predicted Aligned Error (PAE) is an AlphaFold confidence matrix: entry (i, j) is the expected error in the position of residue j, in ångströms, when the prediction is superimposed on the true structure at residue i. Low PAE within a block of residues means that block is internally rigid and well-predicted; high PAE between two blocks means their relative placement is uncertain even if each block individually is confident.